Protein AF-A0A9W3FY62-F1 (afdb_monomer)

Sequence (170 aa):
MKKLPGGSLQLTNPQPSQTGLYHCQDNNSAFVVEYEVDFQDVTALHITHRDLGQKPLENGTLSLGGKELIFTHWEPWQDCNRCGGPGERKRLGYCYIEEPLEAPMPCWLYLGAEKVQYSRMRPELQVEACLTPCDHIKEINQPYFVFDIPQLGKLTNTMWLTCPLASIYR

Nearest PDB structures (foldseek):
  7vju-assembly1_F  TM=2.638E-01  e=1.777E+00  Comamonas testosteroni KF-1
  6p7l-assembly2_C  TM=2.977E-01  e=2.713E+00  Streptomyces sp. CM020
  7q05-assembly1_A  TM=2.332E-01  e=3.456E+00  Comamonas sp.
  6yfo-assembly1_AA  TM=2.871E-01  e=9.094E+00  Leviviridae sp.
  3e99-assembly1_A  TM=1.471E-01  e=4.676E+00  Burkholderia mallei ATCC 23344

Mean predicted aligned error: 10.12 Å

pLDDT: mean 81.23, std 15.2, range [42.03, 97.69]

Organism: Camelus bactrianus (NCBI:txid9837)

Foldseek 3Di:
DDQDPPQDDDDDPDDQLPFEWDFGADPVRHTDDIDGDGDADPVLEAEAEVVVVGDPDDWDADPPPAGKIKDWDKDDKDDFPDEPDKTKIKIKTFIWIDDPPDDIDGPSHVCPNPPPPDSSRHMYMYMYIDYHHDDVVVVVPDDDDDDDDPDDPDPPPDDDDDDPPDDDHD

Solvent-accessible surface area (backbone atoms only — not comparable to full-atom values): 10847 Å² total; per-residue (Å²): 118,44,81,44,91,91,78,45,78,46,75,71,86,80,47,48,91,69,31,37,81,46,75,43,59,51,98,82,66,45,82,72,48,80,40,85,44,75,43,79,57,73,91,58,50,44,76,30,42,49,85,77,69,45,71,73,85,81,57,48,72,51,84,86,83,66,73,32,36,38,36,70,51,65,52,72,70,48,72,55,76,34,53,75,41,88,24,44,27,42,27,50,24,41,34,26,34,31,47,88,94,53,77,70,35,48,43,52,53,72,50,53,90,59,85,74,81,52,91,73,74,33,32,34,37,44,35,36,77,33,76,40,78,72,58,72,69,57,72,71,63,58,82,83,82,86,82,82,76,94,53,96,85,67,79,74,90,74,85,84,86,71,84,72,92,58,86,80,85,125

Radius of gyration: 20.76 Å; Cα contacts (8 Å, |Δi|>4): 267; chains: 1; bounding box: 52×32×54 Å

Structure (mmCIF, N/CA/C/O backbone):
data_AF-A0A9W3FY62-F1
#
_entry.id   AF-A0A9W3FY62-F1
#
loop_
_atom_site.group_PDB
_atom_site.id
_atom_site.type_symbol
_atom_site.label_atom_id
_atom_site.label_alt_id
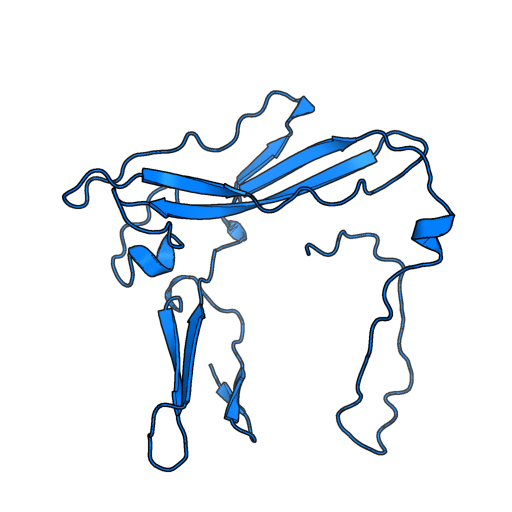_atom_site.label_comp_id
_atom_site.label_asym_id
_atom_site.label_entity_id
_atom_site.label_seq_id
_atom_site.pdbx_PDB_ins_code
_atom_site.Cartn_x
_atom_site.Cartn_y
_atom_site.Cartn_z
_atom_site.occupancy
_atom_site.B_iso_or_equiv
_atom_site.auth_seq_id
_atom_site.auth_comp_id
_atom_site.auth_asym_id
_atom_site.auth_atom_id
_atom_site.pdbx_PDB_model_num
ATOM 1 N N . MET A 1 1 ? 10.132 -15.242 -15.200 1.00 77.94 1 MET A N 1
ATOM 2 C CA . MET A 1 1 ? 10.098 -14.006 -16.012 1.00 77.94 1 MET A CA 1
ATOM 3 C C . MET A 1 1 ? 10.301 -14.386 -17.468 1.00 77.94 1 MET A C 1
ATOM 5 O O . MET A 1 1 ? 11.219 -15.145 -17.756 1.00 77.94 1 MET A O 1
ATOM 9 N N . LYS A 1 2 ? 9.429 -13.933 -18.370 1.00 81.94 2 LYS A N 1
ATOM 10 C CA . LYS A 1 2 ? 9.475 -14.275 -19.797 1.00 81.94 2 LYS A CA 1
ATOM 11 C C . LYS A 1 2 ? 9.316 -13.008 -20.630 1.00 81.94 2 LYS A C 1
ATOM 13 O O . LYS A 1 2 ? 8.333 -12.295 -20.465 1.00 81.94 2 LYS A O 1
ATOM 18 N N . LYS A 1 3 ? 10.263 -12.745 -21.533 1.00 82.38 3 LYS A N 1
ATOM 19 C CA . LYS A 1 3 ? 10.115 -11.694 -22.549 1.00 82.38 3 LYS A CA 1
ATOM 20 C C . LYS A 1 3 ? 9.144 -12.188 -23.624 1.00 82.38 3 LYS A C 1
ATOM 22 O O . LYS A 1 3 ? 9.292 -13.309 -24.116 1.00 82.38 3 LYS A O 1
ATOM 27 N N . LEU A 1 4 ? 8.133 -11.390 -23.940 1.00 81.00 4 LEU A N 1
ATOM 28 C CA . LEU A 1 4 ? 7.143 -11.679 -24.975 1.00 81.00 4 LEU A CA 1
ATOM 29 C C . LEU A 1 4 ? 7.521 -10.980 -26.293 1.00 81.00 4 LEU A C 1
ATOM 31 O O . LEU A 1 4 ? 8.268 -9.996 -26.277 1.00 81.00 4 LEU A O 1
ATOM 35 N N . PRO A 1 5 ? 7.006 -11.458 -27.444 1.00 77.56 5 PRO A N 1
ATOM 36 C CA . PRO A 1 5 ? 7.087 -10.711 -28.696 1.00 77.56 5 PRO A CA 1
ATOM 37 C C . PRO A 1 5 ? 6.525 -9.293 -28.518 1.00 77.56 5 PRO A C 1
ATOM 39 O O . PRO A 1 5 ? 5.507 -9.120 -27.854 1.00 77.56 5 PRO A O 1
ATOM 42 N N . GLY A 1 6 ? 7.189 -8.289 -29.094 1.00 76.25 6 GLY A N 1
ATOM 43 C CA . GLY A 1 6 ? 6.791 -6.880 -28.956 1.00 76.25 6 GLY A CA 1
ATOM 44 C C . GLY A 1 6 ? 7.385 -6.143 -27.749 1.00 76.25 6 GLY A C 1
ATOM 45 O O . GLY A 1 6 ? 7.014 -5.003 -27.506 1.00 76.25 6 GLY A O 1
ATOM 46 N N . GLY A 1 7 ? 8.310 -6.758 -27.001 1.00 77.88 7 GLY A N 1
ATOM 47 C CA . GLY A 1 7 ? 9.058 -6.082 -25.929 1.00 77.88 7 GLY A CA 1
ATOM 48 C C . GLY A 1 7 ? 8.380 -6.102 -24.556 1.00 77.88 7 GLY A C 1
ATOM 49 O O . GLY A 1 7 ? 8.948 -5.608 -23.588 1.00 77.88 7 GLY A O 1
ATOM 50 N N . SER A 1 8 ? 7.199 -6.714 -24.436 1.00 82.81 8 SER A N 1
ATOM 51 C CA . SER A 1 8 ? 6.507 -6.853 -23.152 1.00 82.81 8 SER A CA 1
ATOM 52 C C . SER A 1 8 ? 7.187 -7.874 -22.237 1.00 82.81 8 SER A C 1
ATOM 54 O O . SER A 1 8 ? 7.748 -8.879 -22.690 1.00 82.81 8 SER A O 1
ATOM 56 N N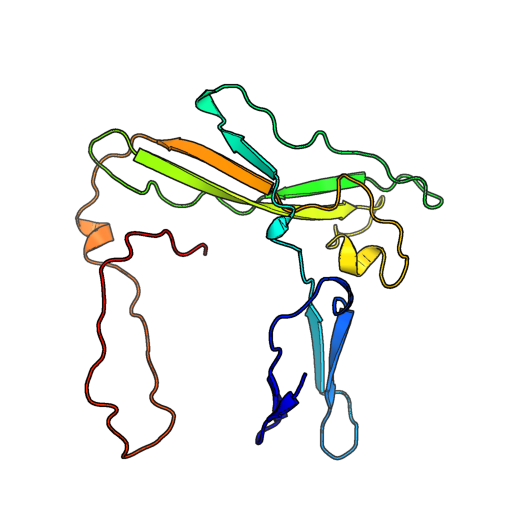 . LEU A 1 9 ? 7.075 -7.657 -20.927 1.00 85.56 9 LEU A N 1
ATOM 57 C CA . LEU A 1 9 ? 7.584 -8.568 -19.913 1.00 85.56 9 LEU A CA 1
ATOM 58 C C . LEU A 1 9 ? 6.442 -9.276 -19.184 1.00 85.56 9 LEU A C 1
ATOM 60 O O . LEU A 1 9 ? 5.578 -8.634 -18.599 1.00 85.56 9 LEU A O 1
ATOM 64 N N . GLN A 1 10 ? 6.465 -10.608 -19.178 1.00 87.31 10 GLN A N 1
ATOM 65 C CA . GLN A 1 10 ? 5.549 -11.415 -18.383 1.00 87.31 10 GLN A CA 1
ATOM 66 C C . GLN A 1 10 ? 6.219 -11.871 -17.086 1.00 87.31 10 GLN A C 1
ATOM 68 O O . GLN A 1 10 ? 7.230 -12.592 -17.088 1.00 87.31 10 GLN A O 1
ATOM 73 N N . LEU A 1 11 ? 5.607 -11.490 -15.970 1.00 85.69 11 LEU A N 1
ATOM 74 C CA . LEU A 1 11 ? 5.944 -11.951 -14.631 1.00 85.69 11 LEU A CA 1
ATOM 75 C C . LEU A 1 11 ? 4.886 -12.964 -14.188 1.00 85.69 11 LEU A C 1
ATOM 77 O O . LEU A 1 11 ? 3.690 -12.728 -14.320 1.00 85.69 11 LEU A O 1
ATOM 81 N N . THR A 1 12 ? 5.324 -14.126 -13.713 1.00 87.06 12 THR A N 1
ATOM 82 C CA . THR A 1 12 ? 4.436 -15.207 -13.272 1.00 87.06 12 THR A CA 1
ATOM 83 C C . THR A 1 12 ? 4.759 -15.492 -11.820 1.00 87.06 12 THR A C 1
ATOM 85 O O . THR A 1 12 ? 5.904 -15.831 -11.531 1.00 87.06 12 THR A O 1
ATOM 88 N N . ASN A 1 13 ? 3.762 -15.341 -10.944 1.00 83.75 13 ASN A N 1
ATOM 89 C CA . ASN A 1 13 ? 3.900 -15.490 -9.494 1.00 83.75 13 ASN A CA 1
ATOM 90 C C . ASN A 1 13 ? 5.090 -14.693 -8.909 1.00 83.75 13 ASN A C 1
ATOM 92 O O . ASN A 1 13 ? 5.998 -15.299 -8.331 1.00 83.75 13 ASN A O 1
ATOM 96 N N . PRO A 1 14 ? 5.138 -13.362 -9.121 1.00 88.12 14 PRO A N 1
ATOM 97 C CA . PRO A 1 14 ? 6.275 -12.563 -8.689 1.00 88.12 14 PRO A CA 1
ATOM 98 C C . PRO A 1 14 ? 6.457 -12.636 -7.168 1.00 88.12 14 PRO A C 1
ATOM 100 O O . PRO A 1 14 ? 5.483 -12.652 -6.420 1.00 88.12 14 PRO A O 1
ATOM 103 N N . GLN A 1 15 ? 7.709 -12.715 -6.729 1.00 86.38 15 GLN A N 1
ATOM 104 C CA . GLN A 1 15 ? 8.094 -12.784 -5.317 1.00 86.38 15 GLN A CA 1
ATOM 105 C C . GLN A 1 15 ? 8.736 -11.468 -4.859 1.00 86.38 15 GLN A C 1
ATOM 107 O O . GLN A 1 15 ? 9.350 -10.798 -5.692 1.00 86.38 15 GLN A O 1
ATOM 112 N N . PRO A 1 16 ? 8.710 -11.134 -3.552 1.00 85.81 16 PRO A N 1
ATOM 113 C CA . PRO A 1 16 ? 9.391 -9.947 -3.026 1.00 85.81 16 PRO A CA 1
ATOM 114 C C . PRO A 1 16 ? 10.877 -9.857 -3.385 1.00 85.81 16 PRO A C 1
ATOM 116 O O . PRO A 1 16 ? 11.399 -8.781 -3.639 1.00 85.81 16 PRO A O 1
ATOM 119 N N . SER A 1 17 ? 11.563 -10.996 -3.519 1.00 85.69 17 SER A N 1
ATOM 120 C CA . SER A 1 17 ? 12.964 -11.041 -3.963 1.00 85.69 17 SER A CA 1
ATOM 121 C C . SER A 1 17 ? 13.188 -10.580 -5.410 1.00 85.69 17 SER A C 1
ATOM 123 O O . SER A 1 17 ? 14.326 -10.538 -5.866 1.00 85.69 17 SER A O 1
ATOM 125 N N . GLN A 1 18 ? 12.117 -10.355 -6.172 1.00 87.88 18 GLN A N 1
ATOM 126 C CA . GLN A 1 18 ? 12.151 -9.843 -7.540 1.00 87.88 18 GLN A CA 1
ATOM 127 C C . GLN A 1 18 ? 11.829 -8.345 -7.596 1.00 87.88 18 GLN A C 1
ATOM 129 O O . GLN A 1 18 ? 11.717 -7.803 -8.696 1.00 87.88 18 GLN A O 1
ATOM 134 N N . THR A 1 19 ? 11.652 -7.687 -6.449 1.00 90.75 19 THR A N 1
ATOM 135 C CA . THR A 1 19 ? 11.562 -6.228 -6.361 1.00 90.75 19 THR A CA 1
ATOM 136 C C . THR A 1 19 ? 12.838 -5.596 -6.907 1.00 90.75 19 THR A C 1
ATOM 138 O O . THR A 1 19 ? 13.936 -6.110 -6.686 1.00 90.75 19 THR A O 1
ATOM 141 N N . GLY A 1 20 ? 12.700 -4.490 -7.634 1.00 91.75 20 GLY A N 1
ATOM 142 C CA . GLY A 1 20 ? 13.838 -3.740 -8.149 1.00 91.75 20 GLY A CA 1
ATOM 143 C C . GLY A 1 20 ? 13.505 -2.903 -9.376 1.00 91.75 20 GLY A C 1
ATOM 144 O O . GLY A 1 20 ? 12.340 -2.686 -9.714 1.00 91.75 20 GLY A O 1
ATOM 145 N N . LEU A 1 21 ? 14.566 -2.460 -10.049 1.00 90.88 21 LEU A N 1
ATOM 146 C CA . LEU A 1 21 ? 14.494 -1.684 -11.282 1.00 90.88 21 LEU A CA 1
ATOM 147 C C . LEU A 1 21 ? 14.362 -2.612 -12.495 1.00 90.88 21 LEU A C 1
ATOM 149 O O . LEU A 1 21 ? 15.173 -3.515 -12.719 1.00 90.88 21 LEU A O 1
ATOM 153 N N . TYR A 1 22 ? 13.331 -2.377 -13.298 1.00 91.06 22 TYR A N 1
ATOM 154 C CA . TYR A 1 22 ? 13.069 -3.081 -14.545 1.00 91.06 22 TYR A CA 1
ATOM 155 C C . TYR A 1 22 ? 13.318 -2.141 -15.718 1.00 91.06 22 TYR A C 1
ATOM 157 O O . TYR A 1 22 ? 12.610 -1.159 -15.918 1.00 91.06 22 TYR A O 1
ATOM 165 N N . HIS A 1 23 ? 14.319 -2.477 -16.525 1.00 89.88 23 HIS A N 1
ATOM 166 C CA . HIS A 1 23 ? 14.763 -1.643 -17.634 1.00 89.88 23 HIS A CA 1
ATOM 167 C C . HIS A 1 23 ? 14.196 -2.153 -18.961 1.00 89.88 23 HIS A C 1
ATOM 169 O O . HIS A 1 23 ? 14.376 -3.322 -19.323 1.00 89.88 23 HIS A O 1
ATOM 175 N N . CYS A 1 24 ? 13.562 -1.262 -19.719 1.00 88.88 24 CYS A N 1
ATOM 176 C CA . CYS A 1 24 ? 13.280 -1.485 -21.130 1.00 88.88 24 CYS A CA 1
ATOM 177 C C . CYS A 1 24 ? 14.447 -0.951 -21.964 1.00 88.88 24 CYS A C 1
ATOM 179 O O . CYS A 1 24 ? 14.909 0.174 -21.760 1.00 88.88 24 CYS A O 1
ATOM 181 N N . GLN A 1 25 ? 14.916 -1.764 -22.904 1.00 88.88 25 GLN A N 1
ATOM 182 C CA . GLN A 1 25 ? 16.016 -1.424 -23.800 1.00 88.88 25 GLN A CA 1
ATOM 183 C C . GLN A 1 25 ? 15.580 -1.627 -25.248 1.00 88.88 25 GLN A C 1
ATOM 185 O O . GLN A 1 25 ? 14.803 -2.541 -25.539 1.00 88.88 25 GLN A O 1
ATOM 190 N N . ASP A 1 26 ? 16.096 -0.791 -26.144 1.00 85.75 26 ASP A N 1
ATOM 191 C CA . ASP A 1 26 ? 15.918 -0.971 -27.581 1.00 85.75 26 ASP A CA 1
ATOM 192 C C . ASP A 1 26 ? 16.868 -2.048 -28.148 1.00 85.75 26 ASP A C 1
ATOM 194 O O . ASP A 1 26 ? 17.641 -2.692 -27.431 1.00 85.75 26 ASP A O 1
ATOM 198 N N . ASN A 1 27 ? 16.819 -2.252 -29.466 1.00 84.88 27 ASN A N 1
ATOM 199 C CA . ASN A 1 27 ? 17.656 -3.244 -30.149 1.00 84.88 27 ASN A CA 1
ATOM 200 C C . ASN A 1 27 ? 19.164 -2.939 -30.084 1.00 84.88 27 ASN A C 1
ATOM 202 O O . ASN A 1 27 ? 19.968 -3.845 -30.292 1.00 84.88 27 ASN A O 1
ATOM 206 N N . ASN A 1 28 ? 19.545 -1.694 -29.796 1.00 87.94 28 ASN A N 1
ATOM 207 C CA . ASN A 1 28 ? 20.927 -1.247 -29.644 1.00 87.94 28 ASN A CA 1
ATOM 208 C C . ASN A 1 28 ? 21.356 -1.209 -28.169 1.00 87.94 28 ASN A C 1
ATOM 210 O O . ASN A 1 28 ? 22.391 -0.626 -27.849 1.00 87.94 28 ASN A O 1
ATOM 214 N N . SER A 1 29 ? 20.558 -1.800 -27.271 1.00 82.50 29 SER A N 1
ATOM 215 C CA . SER A 1 29 ? 20.744 -1.727 -25.820 1.00 82.50 29 SER A CA 1
ATOM 216 C C . SER A 1 29 ? 20.690 -0.301 -25.263 1.00 82.50 29 SER A C 1
ATOM 218 O O . SER A 1 29 ? 21.125 -0.066 -24.135 1.00 82.50 29 SER A O 1
ATOM 220 N N . ALA A 1 30 ? 20.133 0.651 -26.016 1.00 87.06 30 ALA A N 1
ATOM 221 C CA . ALA A 1 30 ? 19.876 1.984 -25.509 1.00 87.06 30 ALA A CA 1
ATOM 222 C C . ALA A 1 30 ? 18.719 1.926 -24.510 1.00 87.06 30 ALA A C 1
ATOM 224 O O . ALA A 1 30 ? 17.712 1.241 -24.716 1.00 87.06 30 ALA A O 1
ATOM 225 N N . PHE A 1 31 ? 18.892 2.638 -23.403 1.00 82.88 31 PHE A N 1
ATOM 226 C CA . PHE A 1 31 ? 17.908 2.704 -22.340 1.00 82.88 31 PHE A CA 1
ATOM 227 C C . PHE A 1 31 ? 16.678 3.495 -22.792 1.00 82.88 31 PHE A C 1
ATOM 229 O O . PHE A 1 31 ? 16.811 4.629 -23.247 1.00 82.88 31 PHE A O 1
ATOM 236 N N . VAL A 1 32 ? 15.493 2.893 -22.675 1.00 87.88 32 VAL A N 1
ATOM 237 C CA . VAL A 1 32 ? 14.230 3.526 -23.083 1.00 87.88 32 VAL A CA 1
ATOM 238 C C . VAL A 1 32 ? 13.463 4.027 -21.868 1.00 87.88 32 VAL A C 1
ATOM 240 O O . VAL A 1 32 ? 13.059 5.185 -21.831 1.00 87.88 32 VAL A O 1
ATOM 243 N N . VAL A 1 33 ? 13.240 3.154 -20.885 1.00 90.38 33 VAL A N 1
ATOM 244 C CA . VAL A 1 33 ? 12.460 3.479 -19.685 1.00 90.38 33 VAL A CA 1
ATOM 245 C C . VAL A 1 33 ? 12.842 2.573 -18.516 1.00 90.38 33 VAL A C 1
ATOM 247 O O . VAL A 1 33 ? 13.205 1.409 -18.717 1.00 90.38 33 VAL A O 1
ATOM 250 N N . GLU A 1 34 ? 12.731 3.120 -17.306 1.00 90.44 34 GLU A N 1
ATOM 251 C CA . GLU A 1 34 ? 12.813 2.399 -16.036 1.00 90.44 34 GLU A CA 1
ATOM 252 C C . GLU A 1 34 ? 11.434 2.203 -15.427 1.00 90.44 34 GLU A C 1
ATOM 254 O O . GLU A 1 34 ? 10.593 3.101 -15.478 1.00 90.44 34 GLU A O 1
ATOM 259 N N . TYR A 1 35 ? 11.244 1.062 -14.779 1.00 91.00 35 TYR A N 1
ATOM 260 C CA . TYR A 1 35 ? 10.137 0.836 -13.868 1.00 91.00 35 TYR A CA 1
ATOM 261 C C . TYR A 1 35 ? 10.690 0.426 -12.509 1.00 91.00 35 TYR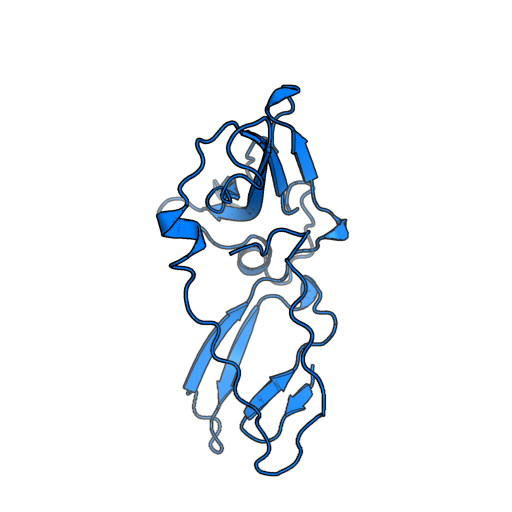 A C 1
ATOM 263 O O . TYR A 1 35 ? 11.360 -0.601 -12.400 1.00 91.00 35 TYR A O 1
ATOM 271 N N . GLU A 1 36 ? 10.370 1.193 -11.476 1.00 92.19 36 GLU A N 1
ATOM 272 C CA . GLU A 1 36 ? 10.551 0.769 -10.091 1.00 92.19 36 GLU A CA 1
ATOM 273 C C . GLU A 1 36 ? 9.370 -0.126 -9.717 1.00 92.19 36 GLU A C 1
ATOM 275 O O . GLU A 1 36 ? 8.216 0.307 -9.755 1.00 92.19 36 GLU A O 1
ATOM 280 N N . VAL A 1 37 ? 9.631 -1.400 -9.426 1.00 91.25 37 VAL A N 1
ATOM 281 C CA . VAL A 1 37 ? 8.566 -2.369 -9.147 1.00 91.25 37 VAL A CA 1
ATOM 282 C C . VAL A 1 37 ? 8.810 -3.031 -7.803 1.00 91.25 37 VAL A C 1
ATOM 284 O O . VAL A 1 37 ? 9.795 -3.748 -7.635 1.00 91.25 37 VAL A O 1
ATOM 287 N N . ASP A 1 38 ? 7.876 -2.820 -6.877 1.00 90.88 38 ASP A N 1
ATOM 288 C CA . ASP A 1 38 ? 7.844 -3.421 -5.544 1.00 90.88 38 ASP A CA 1
ATOM 289 C C . ASP A 1 38 ? 6.836 -4.579 -5.501 1.00 90.88 38 ASP A C 1
ATOM 291 O O . ASP A 1 38 ? 5.657 -4.417 -5.823 1.00 90.88 38 ASP A O 1
ATOM 295 N N . PHE A 1 39 ? 7.296 -5.766 -5.111 1.00 88.88 39 PHE A N 1
ATOM 296 C CA . PHE A 1 39 ? 6.448 -6.926 -4.851 1.00 88.88 39 PHE A CA 1
ATOM 297 C C . PHE A 1 39 ? 6.321 -7.151 -3.345 1.00 88.88 39 PHE A C 1
ATOM 299 O O . PHE A 1 39 ? 7.301 -7.460 -2.670 1.00 88.88 39 PHE A O 1
ATOM 306 N N . GLN A 1 40 ? 5.096 -7.068 -2.822 1.00 83.38 40 GLN A N 1
ATOM 307 C CA . GLN A 1 40 ? 4.799 -7.377 -1.419 1.00 83.38 40 GLN A CA 1
ATOM 308 C C . GLN A 1 40 ? 4.061 -8.710 -1.284 1.00 83.38 40 GLN A C 1
ATOM 310 O O . GLN A 1 40 ? 3.241 -9.082 -2.125 1.00 83.38 40 GLN A O 1
ATOM 315 N N . ASP A 1 41 ? 4.358 -9.438 -0.208 1.00 83.62 41 ASP A N 1
ATOM 316 C CA . ASP A 1 41 ? 3.792 -10.758 0.054 1.00 83.62 41 ASP A CA 1
ATOM 317 C C . ASP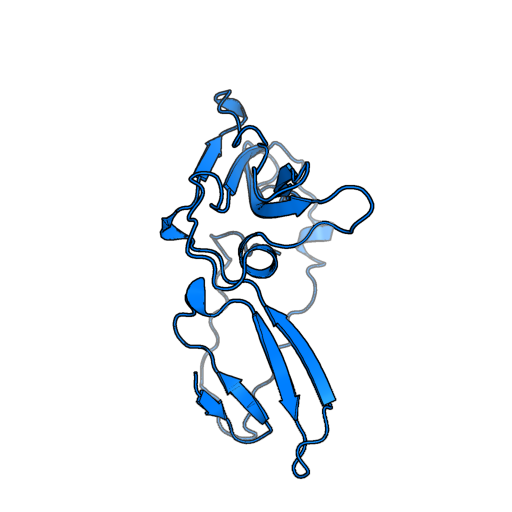 A 1 41 ? 2.436 -10.658 0.764 1.00 83.62 41 ASP A C 1
ATOM 319 O O . ASP A 1 41 ? 2.346 -10.353 1.956 1.00 83.62 41 ASP A O 1
ATOM 323 N N . VAL A 1 42 ? 1.365 -10.960 0.029 1.00 84.94 42 VAL A N 1
ATOM 324 C CA . VAL A 1 42 ? -0.004 -10.977 0.560 1.00 84.94 42 VAL A CA 1
ATOM 325 C C . VAL A 1 42 ? -0.223 -12.073 1.608 1.00 84.94 42 VAL A C 1
ATOM 327 O O . VAL A 1 42 ? -1.130 -11.962 2.429 1.00 84.94 42 VAL A O 1
ATOM 330 N N . THR A 1 43 ? 0.600 -13.124 1.641 1.00 86.38 43 THR A N 1
ATOM 331 C CA . THR A 1 43 ? 0.477 -14.173 2.665 1.00 86.38 43 THR A CA 1
ATOM 332 C C . THR A 1 43 ? 0.871 -13.672 4.058 1.00 86.38 43 THR A C 1
ATOM 334 O O . THR A 1 43 ? 0.447 -14.248 5.059 1.00 86.38 43 THR A O 1
ATOM 337 N N . ALA A 1 44 ? 1.607 -12.558 4.131 1.00 86.75 44 ALA A N 1
ATOM 338 C CA . ALA A 1 44 ? 1.996 -11.890 5.369 1.00 86.75 44 ALA A CA 1
ATOM 339 C C . ALA A 1 44 ? 1.037 -10.761 5.799 1.00 86.75 44 ALA A C 1
ATOM 341 O O . ALA A 1 44 ? 1.310 -10.092 6.800 1.00 86.75 44 ALA A O 1
ATOM 342 N N . LEU A 1 45 ? -0.067 -10.541 5.071 1.00 91.00 45 LEU A N 1
ATOM 343 C CA . LEU A 1 45 ? -0.997 -9.424 5.268 1.00 91.00 45 LEU A CA 1
ATOM 344 C C . LEU A 1 45 ? -1.481 -9.310 6.723 1.00 91.00 45 LEU A C 1
ATOM 346 O O . LEU A 1 45 ? -2.034 -10.254 7.293 1.00 91.00 45 LEU A O 1
ATOM 350 N N . HIS A 1 46 ? -1.316 -8.129 7.319 1.00 94.56 46 HIS A N 1
ATOM 351 C CA . HIS A 1 46 ? -1.855 -7.820 8.641 1.00 94.56 46 HIS A CA 1
ATOM 352 C C . HIS A 1 46 ? -3.227 -7.155 8.520 1.00 94.56 46 HIS A C 1
ATOM 354 O O . HIS A 1 46 ? -3.354 -6.068 7.960 1.00 94.56 46 HIS A O 1
ATOM 360 N N . ILE A 1 47 ? -4.263 -7.817 9.033 1.00 95.00 47 ILE A N 1
ATOM 361 C CA . ILE A 1 47 ? -5.647 -7.355 8.907 1.00 95.00 47 ILE A CA 1
ATOM 362 C C . ILE A 1 47 ? -6.109 -6.753 10.232 1.00 95.00 47 ILE A C 1
ATOM 364 O O . ILE A 1 47 ? -5.989 -7.396 11.276 1.00 95.00 47 ILE A O 1
ATOM 368 N N . THR A 1 48 ? -6.680 -5.549 10.183 1.00 97.12 48 THR A N 1
ATOM 369 C CA . THR A 1 48 ? -7.242 -4.870 11.358 1.00 97.12 48 THR A CA 1
ATOM 370 C C . THR A 1 48 ? -8.656 -4.365 11.100 1.00 97.12 48 THR A C 1
ATOM 372 O O . THR A 1 48 ? -8.958 -3.794 10.052 1.00 97.12 48 THR A O 1
ATOM 375 N N . HIS A 1 49 ? -9.535 -4.559 12.082 1.00 97.00 49 HIS A N 1
ATOM 376 C CA . HIS A 1 49 ? -10.905 -4.065 12.071 1.00 97.00 49 HIS A CA 1
ATOM 377 C C . HIS A 1 49 ? -11.047 -2.855 12.997 1.00 97.00 49 HIS A C 1
ATOM 379 O O . HIS A 1 49 ? -10.962 -2.971 14.226 1.00 97.00 49 HIS A O 1
ATOM 385 N N . ARG A 1 50 ? -11.311 -1.684 12.414 1.00 96.38 50 ARG A N 1
ATOM 386 C CA . ARG A 1 50 ? -11.323 -0.414 13.148 1.00 96.38 50 ARG A CA 1
ATOM 387 C C . ARG A 1 50 ? -12.422 -0.360 14.208 1.00 96.38 50 ARG A C 1
ATOM 389 O O . ARG A 1 50 ? -12.151 0.050 15.333 1.00 96.38 50 ARG A O 1
ATOM 396 N N . ASP A 1 51 ? -13.626 -0.839 13.891 1.00 94.62 51 ASP A N 1
ATOM 397 C CA . ASP A 1 51 ? -14.766 -0.812 14.829 1.00 94.62 51 ASP A CA 1
ATOM 398 C C . ASP A 1 51 ? -14.624 -1.783 16.008 1.00 94.62 51 ASP A C 1
ATOM 400 O O . ASP A 1 51 ? -15.322 -1.645 17.008 1.00 94.62 51 ASP A O 1
ATOM 404 N N . LEU A 1 52 ? -13.692 -2.740 15.923 1.00 96.50 52 LEU A N 1
ATOM 405 C CA . LEU A 1 52 ? -13.338 -3.626 17.035 1.00 96.50 52 LEU A CA 1
ATOM 406 C C . LEU A 1 52 ? -12.209 -3.048 17.903 1.00 96.50 52 LEU A C 1
ATOM 408 O O . LEU A 1 52 ? -11.715 -3.724 18.802 1.00 96.50 52 LEU A O 1
ATOM 412 N N . GLY A 1 53 ? -11.757 -1.821 17.622 1.00 96.44 53 GLY A N 1
ATOM 413 C CA . GLY A 1 53 ? -10.645 -1.181 18.324 1.00 96.44 53 GLY A CA 1
ATOM 414 C C . GLY A 1 53 ? -9.275 -1.788 18.010 1.00 96.44 53 GLY A C 1
ATOM 415 O O . GLY A 1 53 ? -8.304 -1.481 18.703 1.00 96.44 53 GLY A O 1
ATOM 416 N N . GLN A 1 54 ? -9.172 -2.637 16.980 1.00 97.69 54 GLN A N 1
ATOM 417 C CA . GLN A 1 54 ? -7.890 -3.173 16.531 1.00 97.69 54 GLN A CA 1
ATOM 418 C C . GLN A 1 54 ? -7.068 -2.052 15.895 1.00 97.69 54 GLN A C 1
ATOM 420 O O . GLN A 1 54 ? -7.577 -1.249 15.108 1.00 97.69 54 GLN A O 1
ATOM 425 N N . LYS A 1 55 ? -5.787 -1.993 16.255 1.00 95.69 55 LYS A N 1
ATOM 426 C CA . LYS A 1 55 ? -4.868 -0.959 15.784 1.00 95.69 55 LYS A CA 1
ATOM 427 C C . LYS A 1 55 ? -3.960 -1.516 14.687 1.00 95.69 55 LYS A C 1
ATOM 429 O O . LYS A 1 55 ? -3.504 -2.647 14.843 1.00 95.69 55 LYS A O 1
ATOM 434 N N . PRO A 1 56 ? -3.683 -0.728 13.634 1.00 95.62 56 PRO A N 1
ATOM 435 C CA . PRO A 1 56 ? -2.632 -1.022 12.666 1.00 95.62 56 PRO A CA 1
ATOM 436 C C . PRO A 1 56 ? -1.249 -1.198 13.290 1.00 95.62 56 PRO A C 1
ATOM 438 O O . PRO A 1 56 ? -1.027 -0.866 14.459 1.00 95.62 56 PRO A O 1
ATOM 441 N N . LEU A 1 57 ? -0.295 -1.640 12.474 1.00 94.25 57 LEU A N 1
ATOM 442 C CA . LEU A 1 57 ? 1.106 -1.726 12.866 1.00 94.25 57 LEU A CA 1
ATOM 443 C C . LEU A 1 57 ? 1.656 -0.340 13.256 1.00 94.25 57 LEU A C 1
ATOM 445 O O . LEU A 1 57 ? 1.565 0.640 12.523 1.00 94.25 57 LEU A O 1
ATOM 449 N N . GLU A 1 58 ? 2.377 -0.285 14.372 1.00 93.88 58 GLU A N 1
ATOM 450 C CA . GLU A 1 58 ? 2.773 0.927 15.120 1.00 93.88 58 GLU A CA 1
ATOM 451 C C . GLU A 1 58 ? 3.943 1.817 14.616 1.00 93.88 58 GLU A C 1
ATOM 453 O O . GLU A 1 58 ? 4.781 2.188 15.406 1.00 93.88 58 GLU A O 1
ATOM 458 N N . ASN A 1 59 ? 4.098 2.220 13.359 1.00 93.50 59 ASN A N 1
ATOM 459 C CA . ASN A 1 59 ? 5.390 2.761 12.854 1.00 93.50 59 ASN A CA 1
ATOM 460 C C . ASN A 1 59 ? 6.652 2.032 13.422 1.00 93.50 59 ASN A C 1
ATOM 462 O O . ASN A 1 59 ? 6.597 0.956 14.024 1.00 93.50 59 ASN A O 1
ATOM 466 N N . GLY A 1 60 ? 7.845 2.510 13.138 1.00 89.38 60 GLY A N 1
ATOM 467 C CA . GLY A 1 60 ? 9.048 1.902 13.680 1.00 89.38 60 GLY A CA 1
ATOM 468 C C . GLY A 1 60 ? 10.266 2.622 13.167 1.00 89.38 60 GLY A C 1
ATOM 469 O O . GLY A 1 60 ? 10.178 3.415 12.235 1.00 89.38 60 GLY A O 1
ATOM 470 N N . THR A 1 61 ? 11.397 2.332 13.781 1.00 88.69 61 THR A N 1
ATOM 471 C CA . THR A 1 61 ? 12.691 2.849 13.355 1.00 88.69 61 THR A CA 1
ATOM 472 C C . THR A 1 61 ? 13.552 1.689 12.900 1.00 88.69 61 THR A C 1
ATOM 474 O O . THR A 1 61 ? 13.631 0.679 13.609 1.00 88.69 61 THR A O 1
ATOM 477 N N . LEU A 1 62 ? 14.206 1.826 11.753 1.00 82.31 62 LEU A N 1
ATOM 478 C CA . LEU A 1 62 ? 15.293 0.926 11.385 1.00 82.31 62 LEU A CA 1
ATOM 479 C C . LEU A 1 62 ? 16.595 1.456 12.003 1.00 82.31 62 LEU A C 1
ATOM 481 O O . LEU A 1 62 ? 16.669 2.584 12.484 1.00 82.31 62 LEU A O 1
ATOM 485 N N . SER A 1 63 ? 17.597 0.592 12.118 1.00 72.88 63 SER A N 1
ATOM 486 C CA . SER A 1 63 ? 18.920 0.960 12.637 1.00 72.88 63 SER A CA 1
ATOM 487 C C . SER A 1 63 ? 19.970 0.615 11.592 1.00 72.88 63 SER A C 1
ATOM 489 O O . SER A 1 63 ? 20.881 -0.166 11.857 1.00 72.88 63 SER A O 1
ATOM 491 N N . LEU A 1 64 ? 19.789 1.154 10.384 1.00 73.00 64 LEU A N 1
ATOM 492 C CA . LEU A 1 64 ? 20.666 0.906 9.234 1.00 73.00 64 LEU A CA 1
ATOM 493 C C . LEU A 1 64 ? 21.801 1.934 9.123 1.00 73.00 64 LEU A C 1
ATOM 495 O O . LEU A 1 64 ? 22.611 1.871 8.207 1.00 73.00 64 LEU A O 1
ATOM 499 N N . GLY A 1 65 ? 21.910 2.838 10.099 1.00 64.88 65 GLY A N 1
ATOM 500 C CA . GLY A 1 65 ? 22.956 3.859 10.161 1.00 64.88 65 GLY A CA 1
ATOM 501 C C . GLY A 1 65 ? 22.416 5.280 10.323 1.00 64.88 65 GLY A C 1
ATOM 502 O O . GLY A 1 65 ? 23.199 6.170 10.653 1.00 64.88 65 GLY A O 1
ATOM 503 N N . GLY A 1 66 ? 21.104 5.489 10.169 1.00 72.31 66 GLY A N 1
ATOM 504 C CA . GLY A 1 66 ? 20.425 6.773 10.322 1.00 72.31 66 GLY A CA 1
ATOM 505 C C . GLY A 1 66 ? 19.173 6.717 11.208 1.00 72.31 66 GLY A C 1
ATOM 506 O O . GLY A 1 66 ? 19.126 6.024 12.227 1.00 72.31 66 GLY A O 1
ATOM 507 N N . LYS A 1 67 ? 18.187 7.561 10.875 1.00 81.38 67 LYS A N 1
ATOM 508 C CA . LYS A 1 67 ? 16.884 7.681 11.559 1.00 81.38 67 LYS A CA 1
ATOM 509 C C . LYS A 1 67 ? 15.759 7.282 10.603 1.00 81.38 67 LYS A C 1
ATOM 511 O O . LYS A 1 67 ? 14.822 8.054 10.408 1.00 81.38 67 LYS A O 1
ATOM 516 N N . GLU A 1 68 ? 15.886 6.120 9.974 1.00 89.25 68 GLU A N 1
ATOM 517 C CA . GLU A 1 68 ? 14.899 5.650 9.006 1.00 89.25 68 GLU A CA 1
ATOM 518 C C . GLU A 1 68 ? 13.591 5.294 9.725 1.00 89.25 68 GLU A C 1
ATOM 520 O O . GLU A 1 68 ? 13.589 4.524 10.694 1.00 89.25 68 GLU A O 1
ATOM 525 N N . LEU A 1 69 ? 12.468 5.826 9.248 1.00 92.31 69 LEU A N 1
ATOM 526 C CA . LEU A 1 69 ? 11.135 5.494 9.739 1.00 92.31 69 LEU A CA 1
ATOM 527 C C . LEU A 1 69 ? 10.491 4.471 8.815 1.00 92.31 69 LEU A C 1
ATOM 529 O O . LEU A 1 69 ? 10.298 4.730 7.635 1.00 92.31 69 LEU A O 1
ATOM 533 N N . ILE A 1 70 ? 10.099 3.328 9.367 1.00 93.00 70 ILE A N 1
ATOM 534 C CA . ILE A 1 70 ? 9.307 2.321 8.664 1.00 93.00 70 ILE A CA 1
ATOM 535 C C . ILE A 1 70 ? 7.838 2.476 9.061 1.00 93.00 70 ILE A C 1
ATOM 537 O O . ILE A 1 70 ? 7.472 2.421 10.238 1.00 93.00 70 ILE A O 1
ATOM 541 N N . PHE A 1 71 ? 6.960 2.657 8.089 1.00 95.00 71 PHE A N 1
ATOM 542 C CA . PHE A 1 71 ? 5.547 2.940 8.320 1.00 95.00 71 PHE A CA 1
ATOM 543 C C . PHE A 1 71 ? 4.680 2.359 7.206 1.00 95.00 71 PHE A C 1
ATOM 545 O O . PHE A 1 71 ? 5.165 1.762 6.247 1.00 95.00 71 PHE A O 1
ATOM 552 N N . THR A 1 72 ? 3.373 2.499 7.382 1.00 95.75 72 THR A N 1
ATOM 553 C CA . THR A 1 72 ? 2.392 2.008 6.420 1.00 95.75 72 THR A CA 1
ATOM 554 C C . THR A 1 72 ? 1.877 3.177 5.604 1.00 95.75 72 THR A C 1
ATOM 556 O O . THR A 1 72 ? 1.214 4.069 6.143 1.00 95.75 72 THR A O 1
ATOM 559 N N . HIS A 1 73 ? 2.175 3.174 4.309 1.00 95.75 73 HIS A N 1
ATOM 560 C CA . HIS A 1 73 ? 1.564 4.092 3.362 1.00 95.75 73 HIS A CA 1
ATOM 561 C C . HIS A 1 73 ? 0.183 3.554 2.988 1.00 95.75 73 HIS A C 1
ATOM 563 O O . HIS A 1 73 ? 0.067 2.486 2.388 1.00 95.75 73 HIS A O 1
ATOM 569 N N . TRP A 1 74 ? -0.866 4.269 3.388 1.00 95.81 74 TRP A N 1
ATOM 570 C CA . TRP A 1 74 ? -2.247 3.850 3.168 1.00 95.81 74 TRP A CA 1
ATOM 571 C C . TRP A 1 74 ? -2.783 4.363 1.842 1.00 95.81 74 TRP A C 1
ATOM 573 O O . TRP A 1 74 ? -2.795 5.570 1.605 1.00 95.81 74 TRP A O 1
ATOM 583 N N . GLU A 1 75 ? -3.346 3.454 1.057 1.00 94.06 75 GLU A N 1
ATOM 584 C CA . GLU A 1 75 ? -4.221 3.823 -0.043 1.00 94.06 75 GLU A CA 1
ATOM 585 C C . GLU A 1 75 ? -5.518 4.459 0.482 1.00 94.06 75 GLU A C 1
ATOM 587 O O . GLU A 1 75 ? -5.909 4.266 1.650 1.00 94.06 75 GLU A O 1
ATOM 592 N N . PRO A 1 76 ? -6.219 5.224 -0.369 1.00 93.38 76 PRO A N 1
ATOM 593 C CA . PRO A 1 76 ? -7.545 5.715 -0.051 1.00 93.38 76 PRO A CA 1
ATOM 594 C C . PRO A 1 76 ? -8.492 4.581 0.354 1.00 93.38 76 PRO A C 1
ATOM 596 O O . PRO A 1 76 ? -8.388 3.436 -0.089 1.00 93.38 76 PRO A O 1
ATOM 599 N N . TRP A 1 77 ? -9.467 4.918 1.195 1.00 91.44 77 TRP A N 1
ATOM 600 C CA . TRP A 1 77 ? -10.578 4.011 1.448 1.00 91.44 77 TRP A CA 1
ATOM 601 C C . TRP A 1 77 ? -11.352 3.749 0.164 1.00 91.44 77 TRP A C 1
ATOM 603 O O . TRP A 1 77 ? -11.692 4.677 -0.568 1.00 91.44 77 TRP A O 1
ATOM 613 N N . GLN A 1 78 ? -11.690 2.482 -0.048 1.00 86.38 78 GLN A N 1
ATOM 614 C CA . GLN A 1 78 ? -12.697 2.100 -1.019 1.00 86.38 78 GLN A CA 1
ATOM 615 C C . GLN A 1 78 ? -14.043 2.742 -0.681 1.00 86.38 78 GLN A C 1
ATOM 617 O O . GLN A 1 78 ? -14.348 3.056 0.479 1.00 86.38 78 GLN A O 1
ATOM 622 N N . ASP A 1 79 ? -14.879 2.857 -1.708 1.00 86.00 79 ASP A N 1
ATOM 623 C CA . ASP A 1 79 ? -16.294 3.121 -1.515 1.00 86.00 79 ASP A CA 1
ATOM 624 C C . ASP A 1 79 ? -16.929 2.035 -0.637 1.00 86.00 79 ASP A C 1
ATOM 626 O O . ASP A 1 79 ? -16.478 0.886 -0.574 1.00 86.00 79 ASP A O 1
ATOM 630 N N . CYS A 1 80 ? -17.995 2.417 0.063 1.00 88.88 80 CYS A N 1
ATOM 631 C CA . CYS A 1 80 ? -18.762 1.475 0.862 1.00 88.88 80 CYS A CA 1
ATOM 632 C C . CYS A 1 80 ? -19.344 0.390 -0.049 1.00 88.88 80 CYS A C 1
ATOM 634 O O . CYS A 1 80 ? -19.957 0.705 -1.069 1.00 88.88 80 CYS A O 1
ATOM 636 N N . ASN A 1 81 ? -19.200 -0.881 0.327 1.00 84.12 81 ASN A N 1
ATOM 637 C CA . ASN A 1 81 ? -19.705 -1.992 -0.485 1.00 84.12 81 ASN A CA 1
ATOM 638 C C . ASN A 1 81 ? -21.242 -2.020 -0.608 1.00 84.12 81 ASN A C 1
ATOM 640 O O . ASN A 1 81 ? -21.783 -2.777 -1.413 1.00 84.12 81 ASN A O 1
ATOM 644 N N . ARG A 1 82 ? -21.944 -1.224 0.207 1.00 83.75 82 ARG A N 1
ATOM 645 C CA . ARG A 1 82 ? -23.397 -1.113 0.230 1.00 83.75 82 ARG A CA 1
ATOM 646 C C . ARG A 1 82 ? -23.835 0.289 0.648 1.00 83.75 82 ARG A C 1
ATOM 648 O O . ARG A 1 82 ? -23.266 0.890 1.554 1.00 83.75 82 ARG A O 1
ATOM 655 N N . CYS A 1 83 ? -24.913 0.765 0.037 1.00 88.38 83 CYS A N 1
ATOM 656 C CA . CYS A 1 83 ? -25.626 1.968 0.450 1.00 88.38 83 CYS A CA 1
ATOM 657 C C . CYS A 1 83 ? -26.984 1.629 1.098 1.00 88.38 83 CYS A C 1
ATOM 659 O O . CYS A 1 83 ? -27.493 0.510 0.985 1.00 88.38 83 CYS A O 1
ATOM 661 N N . GLY A 1 84 ? -27.582 2.593 1.801 1.00 88.31 84 GLY A N 1
ATOM 662 C CA . GLY A 1 84 ? -28.923 2.481 2.394 1.00 88.31 84 GLY A CA 1
ATOM 663 C C . GLY A 1 84 ? -29.021 1.539 3.600 1.00 88.31 84 GLY A C 1
ATOM 664 O O . GLY A 1 84 ? -30.111 1.296 4.110 1.00 88.31 84 GLY A O 1
ATOM 665 N N . GLY A 1 85 ? -27.894 1.006 4.069 1.00 91.25 85 GLY A N 1
ATOM 666 C CA . GLY A 1 85 ? -27.804 0.137 5.235 1.00 91.25 85 GLY A CA 1
ATOM 667 C C . GLY A 1 85 ? -26.349 -0.096 5.645 1.00 91.25 85 GLY A C 1
ATOM 668 O O . GLY A 1 85 ? -25.448 0.432 4.989 1.00 91.25 85 GLY A O 1
ATOM 669 N N . PRO A 1 86 ? -26.111 -0.869 6.719 1.00 91.94 86 PRO A N 1
ATOM 670 C CA . PRO A 1 86 ? -24.764 -1.193 7.168 1.00 91.94 86 PRO A CA 1
ATOM 671 C C . PRO A 1 86 ? -23.969 -1.884 6.058 1.00 91.94 86 PRO A C 1
ATOM 673 O O . PRO A 1 86 ? -24.421 -2.883 5.488 1.00 91.94 86 PRO A O 1
ATOM 676 N N . GLY A 1 87 ? -22.802 -1.329 5.763 1.00 91.88 87 GLY A N 1
ATOM 677 C CA . GLY A 1 87 ? -21.832 -1.856 4.819 1.00 91.88 87 GLY A CA 1
ATOM 678 C C . GLY A 1 87 ? -20.434 -1.891 5.425 1.00 91.88 87 GLY A C 1
ATOM 679 O O . GLY A 1 87 ? -20.226 -1.579 6.598 1.00 91.88 87 GLY A O 1
ATOM 680 N N . GLU A 1 88 ? -19.476 -2.268 4.594 1.00 92.06 88 GLU A N 1
ATOM 681 C CA . GLU A 1 88 ? -18.060 -2.375 4.923 1.00 92.06 88 GLU A CA 1
ATOM 682 C C . GLU A 1 88 ? -17.234 -1.701 3.825 1.00 92.06 88 GLU A C 1
ATOM 684 O O . GLU A 1 88 ? -17.557 -1.794 2.635 1.00 92.06 88 GLU A O 1
ATOM 689 N N . ARG A 1 89 ? -16.154 -1.030 4.218 1.00 92.56 89 ARG A N 1
ATOM 690 C CA . ARG A 1 89 ? -15.130 -0.523 3.304 1.00 92.56 89 ARG A CA 1
ATOM 691 C C . ARG A 1 89 ? -13.748 -0.937 3.770 1.00 92.56 89 ARG A C 1
ATOM 693 O O . ARG A 1 89 ? -13.538 -1.281 4.934 1.00 92.56 89 ARG A O 1
ATOM 700 N N . LYS A 1 90 ? -12.809 -0.932 2.827 1.00 94.19 90 LYS A N 1
ATOM 701 C CA . LYS A 1 90 ? -11.445 -1.423 3.027 1.00 94.19 90 LYS A CA 1
ATOM 702 C C . LYS A 1 90 ? -10.433 -0.440 2.475 1.00 94.19 90 LYS A C 1
ATOM 704 O O . LYS A 1 90 ? -10.746 0.310 1.553 1.00 94.19 90 LYS A O 1
ATOM 709 N N . ARG A 1 91 ? -9.219 -0.475 3.006 1.00 94.06 91 ARG A N 1
ATOM 710 C CA . ARG A 1 91 ? -8.046 0.138 2.379 1.00 94.06 91 ARG A CA 1
ATOM 711 C C . ARG A 1 91 ? -6.835 -0.756 2.544 1.00 94.06 91 ARG A C 1
ATOM 713 O O . ARG A 1 91 ? -6.684 -1.408 3.581 1.00 94.06 91 ARG A O 1
ATOM 720 N N . LEU A 1 92 ? -5.996 -0.770 1.520 1.00 94.50 92 LEU A N 1
ATOM 721 C CA . LEU A 1 92 ? -4.701 -1.429 1.565 1.00 94.50 92 LEU A CA 1
ATOM 722 C C . LEU A 1 92 ? -3.652 -0.451 2.082 1.00 94.50 92 LEU A C 1
ATOM 724 O O . LEU A 1 92 ? -3.743 0.755 1.863 1.00 94.50 92 LEU A O 1
ATOM 728 N N . GLY A 1 93 ? -2.680 -0.984 2.801 1.00 95.12 93 GLY A N 1
ATOM 729 C CA . GLY A 1 93 ? -1.504 -0.274 3.254 1.00 95.12 93 GLY A CA 1
ATOM 730 C C . GLY A 1 93 ? -0.264 -1.042 2.833 1.00 95.12 93 GLY A C 1
ATOM 731 O O . GLY A 1 93 ? -0.209 -2.262 2.979 1.00 95.12 93 GLY A O 1
ATOM 732 N N . TYR A 1 94 ? 0.729 -0.337 2.317 1.00 94.19 94 TYR A N 1
ATOM 733 C CA . TYR A 1 94 ? 1.990 -0.922 1.880 1.00 94.19 94 TYR A CA 1
ATOM 734 C C . TYR A 1 94 ? 3.123 -0.461 2.789 1.00 94.19 94 TYR A C 1
ATOM 736 O O . TYR A 1 94 ? 3.086 0.640 3.343 1.00 94.19 94 TYR A O 1
ATOM 744 N N . CYS A 1 95 ? 4.136 -1.308 2.954 1.00 92.94 95 CYS A N 1
ATOM 745 C CA . CYS A 1 95 ? 5.306 -0.959 3.753 1.00 92.94 95 CYS A CA 1
ATOM 746 C C . CYS A 1 95 ? 6.165 0.079 3.025 1.00 92.94 95 CYS A C 1
ATOM 748 O O . CYS A 1 95 ? 6.602 -0.184 1.902 1.00 92.94 95 CYS A O 1
ATOM 750 N N . TYR A 1 96 ? 6.433 1.209 3.682 1.00 94.31 96 TYR A N 1
ATOM 751 C CA . TYR A 1 96 ? 7.324 2.268 3.208 1.00 94.31 96 TYR A CA 1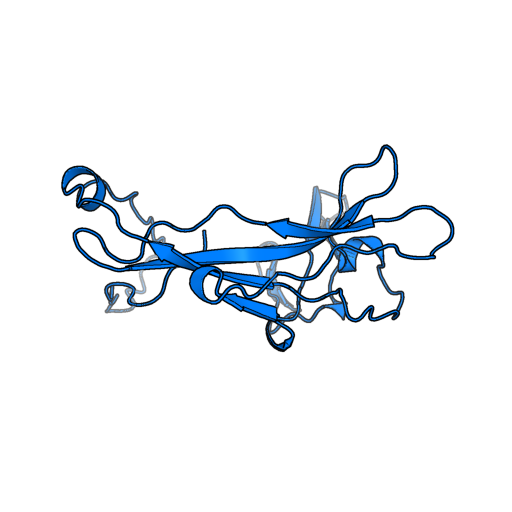
ATOM 752 C C . TYR A 1 96 ? 8.386 2.613 4.257 1.00 94.31 96 TYR A C 1
ATOM 754 O O . TYR A 1 96 ? 8.164 2.467 5.463 1.00 94.31 96 TYR A O 1
ATOM 762 N N . ILE A 1 97 ? 9.537 3.075 3.775 1.00 93.19 97 ILE A N 1
ATOM 763 C CA . ILE A 1 97 ? 10.637 3.618 4.567 1.00 93.19 97 ILE A CA 1
ATOM 764 C C . ILE A 1 97 ? 10.852 5.070 4.150 1.00 93.19 97 ILE A C 1
ATOM 766 O O . ILE A 1 97 ? 10.840 5.392 2.964 1.00 93.19 97 ILE A O 1
ATOM 770 N N . GLU A 1 98 ? 11.032 5.943 5.131 1.00 93.12 98 GLU A N 1
ATOM 771 C CA . GLU A 1 98 ? 11.375 7.348 4.935 1.00 93.12 98 GLU A CA 1
ATOM 772 C C . GLU A 1 98 ? 12.672 7.673 5.672 1.00 93.12 98 GLU A C 1
ATOM 774 O O . GLU A 1 98 ? 12.832 7.370 6.860 1.00 93.12 98 GLU A O 1
ATOM 779 N N . GLU A 1 99 ? 13.584 8.319 4.954 1.00 90.31 99 GLU A N 1
ATOM 780 C CA . GLU A 1 99 ? 14.757 8.973 5.514 1.00 90.31 99 GLU A CA 1
ATOM 781 C C . GLU A 1 99 ? 14.518 10.477 5.682 1.00 90.31 99 GLU A C 1
ATOM 783 O O . GLU A 1 99 ? 13.733 11.080 4.943 1.00 90.31 99 GLU A O 1
ATOM 788 N N . PRO A 1 100 ? 15.211 11.137 6.627 1.00 87.31 100 PRO A N 1
ATOM 789 C CA . PRO A 1 100 ? 15.148 12.586 6.735 1.00 87.31 100 PRO A CA 1
ATOM 790 C C . PRO A 1 100 ? 15.522 13.271 5.412 1.00 87.31 100 PRO A C 1
ATOM 792 O O . PRO A 1 100 ? 16.634 13.099 4.928 1.00 87.31 100 PRO A O 1
ATOM 795 N N . LEU A 1 101 ? 14.634 14.144 4.921 1.00 84.19 101 LEU A N 1
ATOM 796 C CA . LEU A 1 101 ? 14.803 14.969 3.709 1.00 84.19 101 LEU A CA 1
ATOM 797 C C . LEU A 1 101 ? 14.648 14.227 2.370 1.00 84.19 101 LEU A C 1
ATOM 799 O O . LEU A 1 101 ? 14.801 14.864 1.326 1.00 84.19 101 LEU A O 1
ATOM 803 N N . GLU A 1 102 ? 14.289 12.943 2.382 1.00 88.69 102 GLU A N 1
ATOM 804 C CA . GLU A 1 102 ? 14.033 12.161 1.169 1.00 88.69 102 GLU A CA 1
ATOM 805 C C . GLU A 1 102 ? 12.550 11.808 1.010 1.00 88.69 102 GLU A C 1
ATOM 807 O O . GLU A 1 102 ? 11.754 11.918 1.942 1.00 88.69 102 GLU A O 1
ATOM 812 N N . ALA A 1 103 ? 12.159 11.416 -0.203 1.00 91.56 103 ALA A N 1
ATOM 813 C CA . ALA A 1 103 ? 10.810 10.924 -0.448 1.00 91.56 103 ALA A CA 1
ATOM 814 C C . ALA A 1 103 ? 10.664 9.495 0.110 1.00 91.56 103 ALA A C 1
ATOM 816 O O . ALA A 1 103 ? 11.585 8.692 -0.044 1.00 91.56 103 ALA A O 1
ATOM 817 N N . PRO A 1 104 ? 9.511 9.136 0.702 1.00 93.62 104 PRO A N 1
ATOM 818 C CA . PRO A 1 104 ? 9.271 7.770 1.140 1.00 93.62 104 PRO A CA 1
ATOM 819 C C . PRO A 1 104 ? 9.350 6.770 -0.016 1.00 93.62 104 PRO A C 1
AT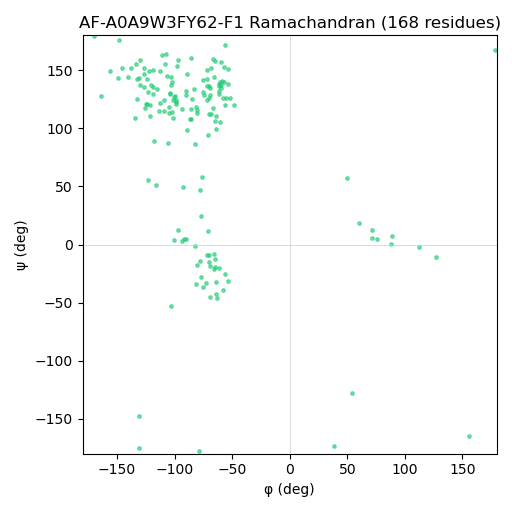OM 821 O O . PRO A 1 104 ? 8.764 6.993 -1.077 1.00 93.62 104 PRO A O 1
ATOM 824 N N . MET A 1 105 ? 9.995 5.631 0.223 1.00 93.06 105 MET A N 1
ATOM 825 C CA . MET A 1 105 ? 10.155 4.556 -0.758 1.00 93.06 105 MET A CA 1
ATOM 826 C C . MET A 1 105 ? 9.584 3.230 -0.242 1.00 93.06 105 MET A C 1
ATOM 828 O O . MET A 1 105 ? 9.615 2.980 0.966 1.00 93.06 105 MET A O 1
ATOM 832 N N . PRO A 1 106 ? 9.081 2.344 -1.121 1.00 93.25 106 PRO A N 1
ATOM 833 C CA . PRO A 1 106 ? 8.638 1.013 -0.717 1.00 93.25 106 PRO A CA 1
ATOM 834 C C . PRO A 1 106 ? 9.749 0.212 -0.028 1.00 93.25 106 PRO A C 1
ATOM 836 O O . PRO A 1 106 ? 10.907 0.237 -0.449 1.00 93.25 106 PRO A O 1
ATOM 839 N N . CYS A 1 107 ? 9.398 -0.533 1.023 1.00 90.50 107 CYS A N 1
ATOM 840 C CA . CYS A 1 107 ? 10.382 -1.196 1.884 1.00 90.50 107 CYS A CA 1
ATOM 841 C C . CYS A 1 107 ? 11.315 -2.163 1.142 1.00 90.50 107 CYS A C 1
ATOM 843 O O . CYS A 1 107 ? 12.499 -2.220 1.470 1.00 90.50 107 CYS A O 1
ATOM 845 N N . TRP A 1 108 ? 10.815 -2.933 0.165 1.00 88.00 108 TRP A N 1
ATOM 846 C CA . TRP A 1 108 ? 11.671 -3.881 -0.557 1.00 88.00 108 TRP A CA 1
ATOM 847 C C . TRP A 1 108 ? 12.561 -3.191 -1.591 1.00 88.00 108 TRP A C 1
ATOM 849 O O . TRP A 1 108 ? 13.654 -3.688 -1.855 1.00 88.00 108 TRP A O 1
ATOM 859 N N . LEU A 1 109 ? 12.139 -2.049 -2.145 1.00 90.25 109 LEU A N 1
ATOM 860 C CA . LEU A 1 109 ? 12.999 -1.225 -3.000 1.00 90.25 109 LEU A CA 1
ATOM 861 C C . LEU A 1 109 ? 14.121 -0.573 -2.189 1.00 90.25 109 LEU A C 1
ATOM 863 O O . LEU A 1 109 ? 15.276 -0.646 -2.598 1.00 90.25 109 LEU A O 1
ATOM 867 N N . TYR A 1 110 ? 13.796 -0.011 -1.023 1.00 89.62 110 TYR A N 1
ATOM 868 C CA . TYR A 1 110 ? 14.767 0.652 -0.152 1.00 89.62 110 TYR A CA 1
ATOM 869 C C . TYR A 1 110 ? 15.846 -0.319 0.368 1.00 89.62 110 TYR A C 1
ATOM 871 O O . TYR A 1 110 ? 17.035 -0.023 0.303 1.00 89.62 110 TYR A O 1
ATOM 879 N N . LEU A 1 111 ? 15.457 -1.506 0.851 1.00 85.75 111 LEU A N 1
ATOM 880 C CA . LEU A 1 111 ? 16.404 -2.487 1.411 1.00 85.75 111 LEU A CA 1
ATOM 881 C C . LEU A 1 111 ? 17.137 -3.315 0.341 1.00 85.75 111 LEU A C 1
ATOM 883 O O . LEU A 1 111 ? 18.156 -3.951 0.621 1.00 85.75 111 LEU A O 1
ATOM 887 N N . GLY A 1 112 ? 16.615 -3.348 -0.887 1.00 78.94 112 GLY A N 1
ATOM 888 C CA . GLY A 1 112 ? 17.190 -4.105 -1.993 1.00 78.94 112 GLY A CA 1
ATOM 889 C C . GLY A 1 112 ? 17.409 -5.588 -1.663 1.00 78.94 112 GLY A C 1
ATOM 890 O O . GLY A 1 112 ? 16.501 -6.304 -1.244 1.00 78.94 112 GLY A O 1
ATOM 891 N N . ALA A 1 113 ? 18.634 -6.075 -1.884 1.00 63.41 113 ALA A N 1
ATOM 892 C CA . ALA A 1 113 ? 19.003 -7.477 -1.663 1.00 63.41 113 ALA A CA 1
ATOM 893 C C . ALA A 1 113 ? 19.336 -7.815 -0.195 1.00 63.41 113 ALA A C 1
ATOM 895 O O . ALA A 1 113 ? 19.667 -8.972 0.103 1.00 63.41 113 ALA A O 1
ATOM 896 N N . GLU A 1 114 ? 19.286 -6.842 0.721 1.00 65.69 114 GLU A N 1
ATOM 897 C CA . GLU A 1 114 ? 19.513 -7.110 2.136 1.00 65.69 114 GLU A CA 1
ATOM 898 C C . GLU A 1 114 ? 18.380 -7.975 2.696 1.00 65.69 114 GLU A C 1
ATOM 900 O O . GLU A 1 114 ? 17.209 -7.609 2.726 1.00 65.69 114 GLU A O 1
ATOM 905 N N . LYS A 1 115 ? 18.735 -9.176 3.163 1.00 55.75 115 LYS A N 1
ATOM 906 C CA . LYS A 1 115 ? 17.788 -10.185 3.668 1.00 55.75 115 LYS A CA 1
ATOM 907 C C . LYS A 1 115 ? 17.264 -9.878 5.074 1.00 55.75 115 LYS A C 1
ATOM 909 O O . LYS A 1 115 ? 16.903 -10.805 5.804 1.00 55.75 115 LYS A O 1
ATOM 914 N N . VAL A 1 116 ? 17.255 -8.617 5.497 1.00 64.88 116 VAL A N 1
ATOM 915 C CA . VAL A 1 116 ? 16.751 -8.260 6.822 1.00 64.88 116 VAL A CA 1
ATOM 916 C C . VAL A 1 116 ? 15.235 -8.156 6.734 1.00 64.88 116 VAL A C 1
ATOM 918 O O . VAL A 1 116 ? 14.667 -7.100 6.484 1.00 64.88 116 VAL A O 1
ATOM 921 N N . GLN A 1 117 ? 14.562 -9.293 6.912 1.00 64.50 117 GLN A N 1
ATOM 922 C CA . GLN A 1 117 ? 13.112 -9.308 7.064 1.00 64.50 117 GLN A CA 1
ATOM 923 C C . GLN A 1 117 ? 12.749 -8.715 8.425 1.00 64.50 117 GLN A C 1
ATOM 925 O O . GLN A 1 117 ? 12.721 -9.408 9.444 1.00 64.50 117 GLN A O 1
ATOM 930 N N . TYR A 1 118 ? 12.458 -7.418 8.446 1.00 74.25 118 TYR A N 1
ATOM 931 C CA . TYR A 1 118 ? 11.838 -6.797 9.606 1.00 74.25 118 TYR A CA 1
ATOM 932 C C . TYR A 1 118 ? 10.395 -7.288 9.720 1.00 74.25 118 TYR A C 1
ATOM 934 O O . TYR A 1 118 ? 9.657 -7.325 8.737 1.00 74.25 118 TYR A O 1
ATOM 942 N N . SER A 1 119 ? 9.951 -7.630 10.932 1.00 77.44 119 SER A N 1
ATOM 943 C CA . SER A 1 119 ? 8.587 -8.129 11.176 1.00 77.44 119 SER A CA 1
ATOM 944 C C . SER A 1 119 ? 7.497 -7.173 10.678 1.00 77.44 119 SER A C 1
ATOM 946 O O . SER A 1 119 ? 6.396 -7.625 10.354 1.00 77.44 119 SER A O 1
ATOM 948 N N . ARG A 1 120 ? 7.825 -5.879 10.590 1.00 86.31 120 ARG A N 1
ATOM 949 C CA . ARG A 1 120 ? 6.983 -4.788 10.097 1.00 86.31 120 ARG A CA 1
ATOM 950 C C . ARG A 1 120 ? 6.870 -4.713 8.566 1.00 86.31 120 ARG A C 1
ATOM 952 O O . ARG A 1 120 ? 5.954 -4.061 8.083 1.00 86.31 120 ARG A O 1
ATOM 959 N N . MET A 1 121 ? 7.724 -5.400 7.804 1.00 86.25 121 MET A N 1
ATOM 960 C CA . MET A 1 121 ? 7.677 -5.434 6.333 1.00 86.25 121 MET A CA 1
ATOM 961 C C . MET A 1 121 ? 6.565 -6.328 5.792 1.00 86.25 121 MET A C 1
ATOM 963 O O . MET A 1 121 ? 6.795 -7.295 5.066 1.00 86.25 121 MET A O 1
ATOM 967 N N . ARG A 1 122 ? 5.335 -6.016 6.172 1.00 88.69 122 ARG A N 1
ATOM 968 C CA . ARG A 1 122 ? 4.145 -6.692 5.688 1.00 88.69 122 ARG A CA 1
ATOM 969 C C . ARG A 1 122 ? 3.127 -5.652 5.238 1.00 88.69 122 ARG A C 1
ATOM 971 O O 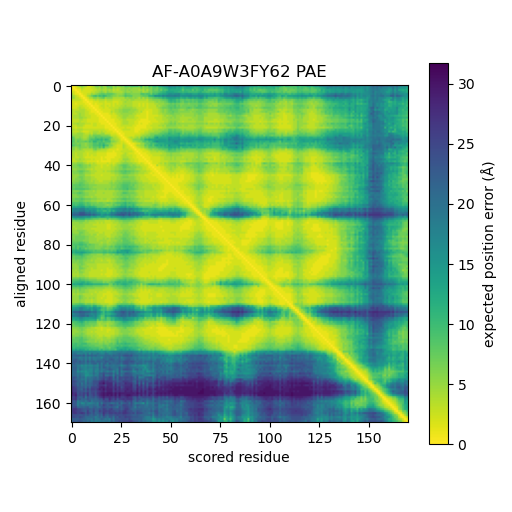. ARG A 1 122 ? 3.022 -4.610 5.887 1.00 88.69 122 ARG A O 1
ATOM 978 N N . PRO A 1 123 ? 2.377 -5.929 4.166 1.00 93.06 123 PRO A N 1
ATOM 979 C CA . PRO A 1 123 ? 1.247 -5.092 3.818 1.00 93.06 123 PRO A CA 1
ATOM 980 C C . PRO A 1 123 ? 0.179 -5.177 4.914 1.00 93.06 123 PRO A C 1
ATOM 982 O O . PRO A 1 123 ? 0.096 -6.154 5.670 1.00 93.06 123 PRO A O 1
ATOM 985 N N . GLU A 1 124 ? -0.672 -4.163 4.973 1.00 95.62 124 GLU A N 1
ATOM 986 C CA . GLU A 1 124 ? -1.817 -4.102 5.867 1.00 95.62 124 GLU A CA 1
ATOM 987 C C . GLU A 1 124 ? -3.129 -4.010 5.084 1.00 95.62 124 GLU A C 1
ATOM 989 O O . GLU A 1 124 ? -3.204 -3.446 3.994 1.00 95.62 124 GLU A O 1
ATOM 994 N N . LEU A 1 125 ? -4.196 -4.546 5.666 1.00 95.38 125 LEU A N 1
ATOM 995 C CA . LEU A 1 125 ? -5.566 -4.320 5.227 1.00 95.38 125 LEU A CA 1
ATOM 996 C C . LEU A 1 125 ? -6.350 -3.798 6.420 1.00 95.38 125 LEU A C 1
ATOM 998 O O . LEU A 1 125 ? -6.470 -4.479 7.440 1.00 95.38 125 LEU A O 1
ATOM 1002 N N . GLN A 1 126 ? -6.918 -2.607 6.278 1.00 96.69 126 GLN A N 1
ATOM 1003 C CA . GLN A 1 126 ? -7.844 -2.091 7.271 1.00 96.69 126 GLN A CA 1
ATOM 1004 C C . GLN A 1 126 ? -9.273 -2.231 6.773 1.00 96.69 126 GLN A C 1
ATOM 1006 O O . GLN A 1 126 ? -9.571 -1.941 5.614 1.00 96.69 126 GLN A O 1
ATOM 1011 N N . VAL A 1 127 ? -10.143 -2.666 7.676 1.00 96.00 127 VAL A N 1
ATOM 1012 C CA . VAL A 1 127 ? -11.573 -2.849 7.452 1.00 96.00 127 VAL A CA 1
ATOM 1013 C C . VAL A 1 127 ? -12.339 -1.962 8.426 1.00 96.00 127 VAL A C 1
ATOM 1015 O O . VAL A 1 127 ? -11.982 -1.876 9.606 1.00 96.00 127 VAL A O 1
ATOM 1018 N N . GLU A 1 128 ? -13.384 -1.296 7.941 1.00 95.44 128 GLU A N 1
ATOM 1019 C CA . GLU A 1 128 ? -14.323 -0.582 8.802 1.00 95.44 128 GLU A CA 1
ATOM 1020 C C . GLU A 1 128 ? -15.754 -0.626 8.270 1.00 95.44 128 GLU A C 1
ATOM 1022 O O . GLU A 1 128 ? -16.001 -0.700 7.061 1.00 95.44 128 GLU A O 1
ATOM 1027 N N . ALA A 1 129 ? -16.699 -0.544 9.197 1.00 94.75 129 ALA A N 1
ATOM 1028 C CA . ALA A 1 129 ? -18.100 -0.363 8.911 1.00 94.75 129 ALA A CA 1
ATOM 1029 C C . ALA A 1 129 ? -18.336 1.013 8.280 1.00 94.75 129 ALA A C 1
ATOM 1031 O O . ALA A 1 129 ? -17.720 2.022 8.630 1.00 94.75 129 ALA A O 1
ATOM 1032 N N . CYS A 1 130 ? -19.281 1.063 7.353 1.00 93.56 130 CYS A N 1
ATOM 1033 C CA . CYS A 1 130 ? -19.723 2.297 6.728 1.00 93.56 130 CYS A CA 1
ATOM 1034 C C . CYS A 1 130 ? -21.243 2.313 6.592 1.00 93.56 130 CYS A C 1
ATOM 1036 O O . CYS A 1 130 ? -21.903 1.280 6.487 1.00 93.56 130 CYS A O 1
ATOM 1038 N N . LEU A 1 131 ? -21.804 3.519 6.603 1.00 94.12 131 LEU A N 1
ATOM 1039 C CA . LEU A 1 131 ? -23.213 3.762 6.332 1.00 94.12 131 LEU A CA 1
ATOM 1040 C C . LEU A 1 131 ? -23.295 4.946 5.378 1.00 94.12 131 LEU A C 1
ATOM 1042 O O . LEU A 1 131 ? -22.989 6.077 5.755 1.00 94.12 131 LEU A O 1
ATOM 1046 N N . THR A 1 132 ? -23.668 4.671 4.133 1.00 91.94 132 THR A N 1
ATOM 1047 C CA . THR A 1 132 ? -23.747 5.687 3.079 1.00 91.94 132 THR A CA 1
ATOM 1048 C C . THR A 1 132 ? -25.146 5.709 2.463 1.00 91.94 132 THR A C 1
ATOM 1050 O O . THR A 1 132 ? -25.775 4.655 2.344 1.00 91.94 132 THR A O 1
ATOM 1053 N N . PRO A 1 133 ? -25.690 6.886 2.108 1.00 91.31 133 PRO A N 1
ATOM 1054 C CA . PRO A 1 133 ? -26.944 6.967 1.366 1.00 91.31 133 PRO A CA 1
ATOM 1055 C C . PRO A 1 133 ? -26.752 6.441 -0.062 1.00 91.31 133 PRO A C 1
ATOM 1057 O O . PRO A 1 133 ? -25.654 6.515 -0.610 1.00 91.31 133 PRO A O 1
ATOM 1060 N N . CYS A 1 134 ? -27.816 5.915 -0.668 1.00 86.31 134 CYS A N 1
ATOM 1061 C CA . CYS A 1 134 ? -27.761 5.495 -2.067 1.00 86.31 134 CYS A CA 1
ATOM 1062 C C . CYS A 1 134 ? -27.797 6.705 -3.000 1.00 86.31 134 CYS A C 1
ATOM 1064 O O . CYS A 1 134 ? -28.656 7.575 -2.859 1.00 86.31 134 CYS A O 1
ATOM 1066 N N . ASP A 1 135 ? -26.875 6.727 -3.961 1.00 81.31 135 ASP A N 1
ATOM 1067 C CA . ASP A 1 135 ? -26.832 7.706 -5.044 1.00 81.31 135 ASP A CA 1
ATOM 1068 C C . ASP A 1 135 ? -26.988 6.982 -6.384 1.00 81.31 135 ASP A C 1
ATOM 1070 O O . ASP A 1 135 ? -26.020 6.570 -7.029 1.00 81.31 135 ASP A O 1
ATOM 1074 N N . HIS A 1 136 ? -28.244 6.834 -6.802 1.00 72.31 136 HIS A N 1
ATOM 1075 C CA . HIS A 1 136 ? -28.608 6.139 -8.035 1.00 72.31 136 HIS A CA 1
ATOM 1076 C C . HIS A 1 136 ? -28.023 6.798 -9.296 1.00 72.31 136 HIS A C 1
ATOM 1078 O O . HIS A 1 136 ? -27.903 6.143 -10.328 1.00 72.31 136 HIS A O 1
ATOM 1084 N N . ILE A 1 137 ? -27.623 8.075 -9.242 1.00 68.44 137 ILE A N 1
ATOM 1085 C CA . ILE A 1 137 ? -27.046 8.781 -10.395 1.00 68.44 137 ILE A CA 1
ATOM 1086 C C . ILE A 1 137 ? -25.602 8.321 -10.641 1.00 68.44 137 ILE A C 1
ATOM 1088 O O . ILE A 1 137 ? -25.189 8.179 -11.794 1.00 68.44 137 ILE A O 1
ATOM 1092 N N . LYS A 1 138 ? -24.831 8.047 -9.580 1.00 64.06 138 LYS A N 1
ATOM 1093 C CA . LYS A 1 138 ? -23.466 7.501 -9.689 1.00 64.06 138 LYS A CA 1
ATOM 1094 C C . LYS A 1 138 ? -23.441 6.036 -10.115 1.00 64.06 138 LYS A C 1
ATOM 1096 O O . LYS A 1 138 ? -22.537 5.644 -10.844 1.00 64.06 138 LYS A O 1
ATOM 1101 N N . GLU A 1 139 ? -24.434 5.246 -9.712 1.00 60.41 139 GLU A N 1
ATOM 1102 C CA . GLU A 1 139 ? -24.562 3.839 -10.129 1.00 60.41 139 GLU A CA 1
ATOM 1103 C C . GLU A 1 139 ? -24.797 3.695 -11.640 1.00 60.41 139 GLU A C 1
ATOM 1105 O O . GLU A 1 139 ? -24.324 2.739 -12.248 1.00 60.41 139 GLU A O 1
ATOM 1110 N N . ILE A 1 140 ? -25.481 4.662 -12.259 1.00 61.66 140 ILE A N 1
ATOM 1111 C CA . ILE A 1 140 ? -25.735 4.683 -13.707 1.00 61.66 140 ILE A CA 1
ATOM 1112 C C . ILE A 1 140 ? -24.522 5.235 -14.476 1.00 61.66 140 ILE A C 1
ATOM 1114 O O . ILE A 1 140 ? -24.219 4.770 -15.573 1.00 61.66 140 ILE A O 1
ATOM 1118 N N . ASN A 1 141 ? -23.795 6.194 -13.895 1.00 57.75 141 ASN A N 1
ATOM 1119 C CA . ASN A 1 141 ? -22.614 6.825 -14.493 1.00 57.75 141 ASN A CA 1
ATOM 1120 C C . ASN A 1 141 ? -21.304 6.130 -14.081 1.00 57.75 141 ASN A C 1
ATOM 1122 O O . ASN A 1 141 ? -20.352 6.781 -13.642 1.00 57.75 141 ASN A O 1
ATOM 1126 N N . GLN A 1 142 ? -21.241 4.804 -14.205 1.00 60.41 142 GLN A N 1
ATOM 1127 C CA . GLN A 1 142 ? -19.975 4.093 -14.032 1.00 60.41 142 GLN A CA 1
ATOM 1128 C C . GLN A 1 142 ? -19.041 4.351 -15.227 1.00 60.41 142 GLN A C 1
ATOM 1130 O O . GLN A 1 142 ? -19.506 4.441 -16.365 1.00 60.41 142 GLN A O 1
ATOM 1135 N N . PRO A 1 143 ? -17.720 4.479 -15.001 1.00 61.47 143 PRO A N 1
ATOM 1136 C CA . PRO A 1 143 ? -16.770 4.649 -16.091 1.00 61.47 143 PRO A CA 1
ATOM 1137 C C . PRO A 1 143 ? -16.803 3.430 -17.015 1.00 61.47 143 PRO A C 1
ATOM 1139 O O . PRO A 1 143 ? -16.852 2.289 -16.557 1.00 61.47 143 PRO A O 1
ATOM 1142 N N . TYR A 1 144 ? -16.763 3.680 -18.322 1.00 63.06 144 TYR A N 1
ATOM 1143 C CA . TYR A 1 144 ? -16.739 2.628 -19.332 1.00 63.06 144 TYR A CA 1
ATOM 1144 C C . TYR A 1 144 ? -15.486 1.761 -19.153 1.00 63.06 144 TYR A C 1
ATOM 1146 O O . TYR A 1 144 ? -14.370 2.278 -19.090 1.00 63.06 144 TYR A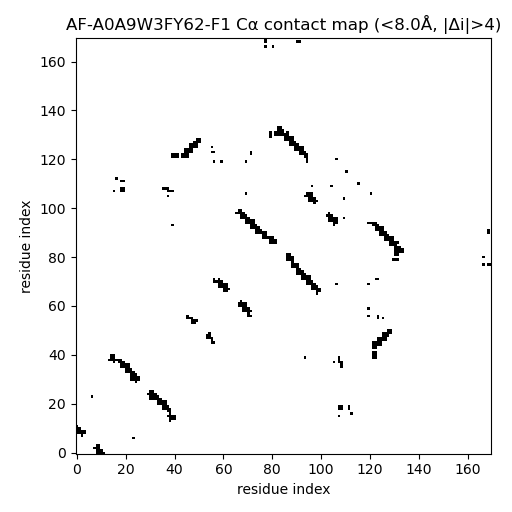 O 1
ATOM 1154 N N . PHE A 1 145 ? -15.661 0.442 -19.110 1.00 60.19 145 PHE A N 1
ATOM 1155 C CA . PHE A 1 145 ? -14.550 -0.497 -19.217 1.00 60.19 145 PHE A CA 1
ATOM 1156 C C . PHE A 1 145 ? -14.300 -0.766 -20.699 1.00 60.19 145 PHE A C 1
ATOM 1158 O O . PHE A 1 145 ? -15.113 -1.409 -21.363 1.00 60.19 145 PHE A O 1
ATOM 1165 N N . VAL A 1 146 ? -13.198 -0.241 -21.232 1.00 58.91 146 VAL A N 1
ATOM 1166 C CA . VAL A 1 146 ? -12.783 -0.528 -22.608 1.00 58.91 146 VAL A CA 1
ATOM 1167 C C . VAL A 1 146 ? -12.061 -1.870 -22.609 1.00 58.91 146 VAL A C 1
ATOM 1169 O O . VAL A 1 146 ? -11.052 -2.041 -21.928 1.00 58.91 146 VAL A O 1
ATOM 1172 N N . PHE A 1 147 ? -12.611 -2.834 -23.342 1.00 58.06 147 PHE A N 1
ATOM 1173 C CA . PHE A 1 147 ? -12.014 -4.147 -23.540 1.00 58.06 147 PHE A CA 1
ATOM 1174 C C . PHE A 1 147 ? -11.620 -4.298 -25.005 1.00 58.06 147 PHE A C 1
ATOM 1176 O O . PHE A 1 147 ? -12.490 -4.352 -25.874 1.00 58.06 147 PHE A O 1
ATOM 1183 N N . ASP A 1 148 ? -10.320 -4.404 -25.262 1.00 54.53 148 ASP A N 1
ATOM 1184 C CA . ASP A 1 148 ? -9.791 -4.610 -26.606 1.00 54.53 148 ASP A CA 1
ATOM 1185 C C . ASP A 1 148 ? -9.426 -6.082 -26.819 1.00 54.53 148 ASP A C 1
ATOM 1187 O O . ASP A 1 148 ? -8.669 -6.681 -26.052 1.00 54.53 148 ASP A O 1
ATOM 1191 N N . ILE A 1 149 ? -9.959 -6.680 -27.890 1.00 60.38 149 ILE A N 1
ATOM 1192 C CA . ILE A 1 149 ? -9.598 -8.036 -28.316 1.00 60.38 149 ILE A CA 1
ATOM 1193 C C . ILE A 1 149 ? -8.345 -7.931 -29.196 1.00 60.38 149 ILE A C 1
ATOM 1195 O O . ILE A 1 149 ? -8.420 -7.369 -30.289 1.00 60.38 149 ILE A O 1
ATOM 1199 N N . PRO A 1 150 ? -7.202 -8.513 -28.793 1.00 54.38 150 PRO A N 1
ATOM 1200 C CA . PRO A 1 150 ? -5.936 -8.326 -29.504 1.00 54.38 150 PRO A CA 1
ATOM 1201 C C . PRO A 1 150 ? -5.862 -9.046 -30.862 1.00 54.38 150 PRO A C 1
ATOM 1203 O O . PRO A 1 150 ? -4.910 -8.836 -31.608 1.00 54.38 150 PRO A O 1
ATOM 1206 N N . GLN A 1 151 ? -6.827 -9.912 -31.201 1.00 57.09 151 GLN A N 1
ATOM 1207 C CA . GLN A 1 151 ? -6.852 -10.642 -32.474 1.00 57.09 151 GLN A CA 1
ATOM 1208 C C . GLN A 1 151 ? -8.129 -10.357 -33.265 1.00 57.09 151 GLN A C 1
ATOM 1210 O O . GLN A 1 151 ? -9.214 -10.832 -32.924 1.00 57.09 151 GLN A O 1
ATOM 1215 N N . LEU A 1 152 ? -7.970 -9.638 -34.377 1.00 47.94 152 LEU A N 1
ATOM 1216 C CA . LEU A 1 152 ? -9.006 -9.426 -35.381 1.00 47.94 152 LEU A CA 1
ATOM 1217 C C . LEU A 1 152 ? -9.439 -10.792 -35.955 1.00 47.94 152 LEU A C 1
ATOM 1219 O O . LEU A 1 152 ? -8.697 -11.416 -36.710 1.00 47.94 152 LEU A O 1
ATOM 1223 N N . GLY A 1 153 ? -10.619 -11.286 -35.565 1.00 51.47 153 GLY A N 1
ATOM 1224 C CA . GLY A 1 153 ? -11.251 -12.466 -36.179 1.00 51.47 153 GLY A CA 1
ATOM 1225 C C . GLY A 1 153 ? -11.372 -13.734 -35.323 1.00 51.47 153 GLY A C 1
ATOM 1226 O O . GLY A 1 153 ? -11.989 -14.693 -35.780 1.00 51.47 153 GLY A O 1
ATOM 1227 N N . LYS A 1 154 ? -10.869 -13.765 -34.081 1.00 53.12 154 LYS A N 1
ATOM 1228 C CA . LYS A 1 154 ? -11.220 -14.825 -33.114 1.00 53.12 154 LYS A CA 1
ATOM 1229 C C . LYS A 1 154 ? -12.172 -14.268 -32.062 1.00 53.12 154 LYS A C 1
ATOM 1231 O O . LYS A 1 154 ? -11.745 -13.823 -31.003 1.00 53.12 154 LYS A O 1
ATOM 1236 N N . LEU A 1 155 ? -13.472 -14.314 -32.358 1.00 53.12 155 LEU A N 1
ATOM 1237 C CA . LEU A 1 155 ? -14.506 -14.141 -31.338 1.00 53.12 155 LEU A CA 1
ATOM 1238 C C . LEU A 1 155 ? -14.392 -15.316 -30.353 1.00 53.12 155 LEU A C 1
ATOM 1240 O O . LEU A 1 155 ? -14.857 -16.422 -30.624 1.00 53.12 155 LEU A O 1
ATOM 1244 N N . THR A 1 156 ? -13.746 -15.113 -29.207 1.00 56.12 156 THR A N 1
ATOM 1245 C CA . THR A 1 156 ? -13.979 -15.992 -28.059 1.00 56.12 156 THR A CA 1
ATOM 1246 C C . THR A 1 156 ? -15.402 -15.723 -27.578 1.00 56.12 156 THR A C 1
ATOM 1248 O O . THR A 1 156 ? -15.720 -14.625 -27.131 1.00 56.12 156 THR A O 1
ATOM 1251 N N . ASN A 1 157 ? -16.266 -16.720 -27.756 1.00 57.31 157 ASN A N 1
ATOM 1252 C CA . ASN A 1 157 ? -17.719 -16.595 -27.907 1.00 57.31 157 ASN A CA 1
ATOM 1253 C C . ASN A 1 157 ? -18.543 -16.195 -26.669 1.00 57.31 157 ASN A C 1
ATOM 1255 O O . ASN A 1 157 ? -19.763 -16.292 -26.720 1.00 57.31 157 ASN A O 1
ATOM 1259 N N . THR A 1 158 ? -17.946 -15.748 -25.565 1.00 55.81 158 THR A N 1
ATOM 1260 C CA . THR A 1 158 ? -18.743 -15.325 -24.399 1.00 55.81 158 THR A CA 1
ATOM 1261 C C . THR A 1 158 ? -17.908 -14.495 -23.437 1.00 55.81 158 THR A C 1
ATOM 1263 O O . THR A 1 158 ? -16.854 -14.949 -22.995 1.00 55.81 158 THR A O 1
ATOM 1266 N N . MET A 1 159 ? -18.412 -13.314 -23.076 1.00 56.91 159 MET A N 1
ATOM 1267 C CA . MET A 1 159 ? -17.916 -12.519 -21.955 1.00 56.91 159 MET A CA 1
ATOM 1268 C C . MET A 1 159 ? -18.994 -12.486 -20.875 1.00 56.91 159 MET A C 1
ATOM 1270 O O . MET A 1 159 ? -20.118 -12.060 -21.128 1.00 56.91 159 MET A O 1
ATOM 1274 N N . TRP A 1 160 ? -18.649 -12.959 -19.681 1.00 56.62 160 TRP A N 1
ATOM 1275 C CA . TRP A 1 160 ? -19.532 -12.942 -18.521 1.00 56.62 160 TRP A CA 1
ATOM 1276 C C . TRP A 1 160 ? -19.116 -11.785 -17.621 1.00 56.62 160 TRP A C 1
ATOM 1278 O O . TRP A 1 160 ? -18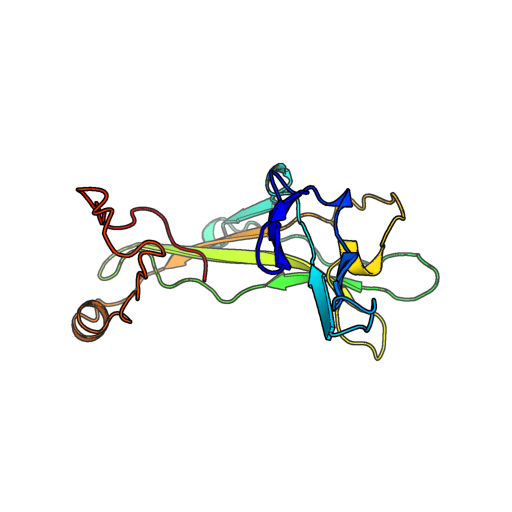.063 -11.835 -16.991 1.00 56.62 160 TRP A O 1
ATOM 1288 N N . LEU A 1 161 ? -19.936 -10.738 -17.572 1.00 55.56 161 LEU A N 1
ATOM 1289 C CA . LEU A 1 161 ? -19.814 -9.700 -16.557 1.00 55.56 161 LEU A CA 1
ATOM 1290 C C . LEU A 1 161 ? -20.664 -10.130 -15.364 1.00 55.56 161 LEU A C 1
ATOM 1292 O O . LEU A 1 161 ? -21.885 -10.001 -15.367 1.00 55.56 161 LEU A O 1
ATOM 1296 N N . THR A 1 162 ? -20.022 -10.699 -14.354 1.00 51.19 162 THR A N 1
ATOM 1297 C CA . THR A 1 162 ? -20.644 -10.908 -13.046 1.00 51.19 162 THR A CA 1
ATOM 1298 C C . THR A 1 162 ? -20.538 -9.622 -12.247 1.00 51.19 162 THR A C 1
ATOM 1300 O O . THR A 1 162 ? -19.449 -9.049 -12.180 1.00 51.19 162 THR A O 1
ATOM 1303 N N . CYS A 1 163 ? -21.632 -9.189 -11.609 1.00 52.69 163 CYS A N 1
ATOM 1304 C CA . CYS A 1 163 ? -21.568 -8.143 -10.591 1.00 52.69 163 CYS A CA 1
ATOM 1305 C C . CYS A 1 163 ? -20.447 -8.505 -9.607 1.00 52.69 163 CYS A C 1
ATOM 1307 O O . CYS A 1 163 ? -20.497 -9.599 -9.031 1.00 52.69 163 CYS A O 1
ATOM 1309 N N . PRO A 1 164 ? -19.418 -7.657 -9.441 1.00 50.69 164 PRO A N 1
ATOM 1310 C CA . PRO A 1 164 ? -18.338 -7.976 -8.533 1.00 50.69 164 PRO A CA 1
ATOM 1311 C C . PRO A 1 164 ? -18.909 -8.015 -7.113 1.00 50.69 164 PRO A C 1
ATOM 1313 O O . PRO A 1 164 ? -19.217 -6.988 -6.521 1.00 50.69 164 PRO A O 1
ATOM 1316 N N . LEU A 1 165 ? -19.052 -9.221 -6.560 1.00 42.88 165 LEU A N 1
ATOM 1317 C CA . LEU A 1 165 ? -19.257 -9.425 -5.121 1.00 42.88 165 LEU A CA 1
ATOM 1318 C C . LEU A 1 165 ? -17.982 -9.086 -4.324 1.00 42.88 165 LEU A C 1
ATOM 1320 O O . LEU A 1 165 ? -18.013 -9.049 -3.097 1.00 42.88 165 LEU A O 1
ATOM 1324 N N . ALA A 1 166 ? -16.860 -8.858 -5.017 1.00 42.03 166 ALA A N 1
ATOM 1325 C CA . ALA A 1 166 ? -15.567 -8.521 -4.446 1.00 42.03 166 ALA A CA 1
ATOM 1326 C C . ALA A 1 166 ? -15.109 -7.143 -4.930 1.00 42.03 166 ALA A C 1
ATOM 1328 O O . ALA A 1 166 ? -15.083 -6.873 -6.131 1.00 42.03 166 ALA A O 1
ATOM 1329 N N . SER A 1 167 ? -14.720 -6.290 -3.985 1.00 44.94 167 SER A N 1
ATOM 1330 C CA . SER A 1 167 ? -14.161 -4.970 -4.245 1.00 44.94 167 SER A CA 1
ATOM 1331 C C . SER A 1 167 ? -12.930 -5.079 -5.145 1.00 44.94 167 SER A C 1
ATOM 1333 O O . SER A 1 167 ? -11.942 -5.716 -4.777 1.00 44.94 167 SER A O 1
ATOM 1335 N N . ILE A 1 168 ? -12.967 -4.444 -6.316 1.00 47.03 168 ILE A N 1
ATOM 1336 C CA . ILE A 1 168 ? -11.746 -4.158 -7.068 1.00 47.03 168 ILE A CA 1
ATOM 1337 C C . ILE A 1 168 ? -11.013 -3.088 -6.257 1.00 47.03 168 ILE A C 1
ATOM 1339 O O . ILE A 1 168 ? -11.517 -1.976 -6.100 1.00 47.03 168 ILE A O 1
ATOM 1343 N N . TYR A 1 169 ? -9.864 -3.441 -5.685 1.00 46.91 169 TYR A N 1
ATOM 1344 C CA . TYR A 1 169 ? -8.950 -2.464 -5.102 1.00 46.91 169 TYR A CA 1
ATOM 1345 C C . TYR A 1 169 ? -8.454 -1.583 -6.252 1.00 46.91 169 TYR A C 1
ATOM 1347 O O . TYR A 1 169 ? -7.821 -2.087 -7.179 1.00 46.91 169 TYR A O 1
ATOM 1355 N N . ARG A 1 170 ? -8.888 -0.320 -6.251 1.00 42.09 170 ARG A N 1
ATOM 1356 C CA . ARG A 1 170 ? -8.363 0.724 -7.130 1.00 42.09 170 ARG A CA 1
ATOM 1357 C C . ARG A 1 170 ? -7.151 1.350 -6.480 1.00 42.09 170 ARG A C 1
ATOM 1359 O O . ARG A 1 170 ? -7.207 1.495 -5.239 1.00 42.09 170 ARG A O 1
#

InterPro domains:
  IPR036383 Thrombospondin type-1 repeat superfamily [SSF82895] (71-108)
  IPR039311 FAM187A/B [PTHR32178] (5-169)

Secondary structure (DSSP, 8-state):
-EEPTTS-EE-SS--GGG-EEEEEE-TT--EEEEEEE----GGGPEEEEGGGTPPPP---B--SSS-PEEEEEEPPPPPPS-SSSEEEEEEEEEEEEE-TTS--EEHHHHHTT-----TT-S-EEEEEEEE----HHHHHSPPP-----SSTT---S-------SS----